Protein AF-A0A850QPX3-F1 (afdb_monomer)

pLDDT: mean 82.59, std 12.63, range [32.84, 93.38]

Foldseek 3Di:
DPPPQQADELVNLLVQLPDPVWDKAKEWEWDDDPVVPATATWIWIDTPNDIHTHAYPVSHGDGDNDPVVVVVSCVVSVNPDYHYDD

Organism: Photobacterium damselae subsp. damselae (NCBI:txid85581)

Secondary structure (DSSP, 8-state):
------EEEHHHHHHHHT-TT--EEEEEEEEEEGGGTEEEEEEEEEETTEEEEEE-TTS-B-EESSHHHHHHHHHHHT-S--EEP-

Nearest PDB structures (foldseek):
  7qcf-assembly1_A  TM=6.381E-01  e=2.081E-01  Escherichia coli K-12
  6v15-assembly1_B  TM=4.986E-01  e=3.551E+00  Homo sapiens
  7yxb-assembly2_D  TM=5.039E-01  e=4.040E+00  Homo sapiens
  6bir-assembly1_B  TM=4.662E-01  e=3.787E+00  Homo sapiens
  6cpn-assembly1_B  TM=5.149E-01  e=5.228E+00  Homo sapiens

Radius of gyration: 12.33 Å; Cα contacts (8 Å, |Δi|>4): 152; chains: 1; bounding box: 26×30×30 Å

Sequence (86 aa):
MNSEYHGLSVSAVKELIQNPNKNISAIAKPYSGSFLQGQGYILNIVDGGQTFVVASYRSNIKLYKRADALLNDAHDMGLKSITFNL

Mean predicted aligned error: 5.95 Å

Solvent-accessible surface area (backbone atoms only — not comparable to full-atom values): 5030 Å² total; per-residue (Å²): 135,84,77,81,76,53,56,36,34,62,67,57,50,33,56,52,68,71,35,86,91,57,71,73,44,38,37,35,36,71,40,78,44,78,90,78,70,49,59,31,31,34,46,30,40,34,48,92,86,46,75,30,40,40,10,41,95,81,70,44,72,43,75,26,71,44,68,66,64,43,51,52,54,36,46,76,42,66,52,92,64,71,45,73,56,129

Structure (mmCIF, N/CA/C/O backbone):
data_AF-A0A850QPX3-F1
#
_entry.id   AF-A0A850QPX3-F1
#
loop_
_atom_site.group_PDB
_atom_site.id
_atom_site.type_symbol
_atom_site.label_atom_id
_atom_site.label_alt_id
_atom_site.label_comp_id
_atom_site.label_asym_id
_atom_site.label_entity_id
_atom_site.label_seq_id
_atom_site.pdbx_PDB_ins_code
_atom_site.Cartn_x
_atom_site.Cartn_y
_atom_site.Cartn_z
_atom_site.occupancy
_atom_site.B_iso_or_equiv
_atom_site.auth_seq_id
_atom_site.auth_comp_id
_atom_site.auth_asym_id
_atom_site.auth_atom_id
_atom_site.pdbx_PDB_model_num
ATOM 1 N N . MET A 1 1 ? -4.931 22.588 -13.592 1.00 32.84 1 MET A N 1
ATOM 2 C CA . MET A 1 1 ? -5.775 21.606 -12.879 1.00 32.84 1 MET A CA 1
ATOM 3 C C . MET A 1 1 ? -4.893 20.901 -11.858 1.00 32.84 1 MET A C 1
ATOM 5 O O . MET A 1 1 ? -4.249 19.919 -12.197 1.00 32.84 1 MET A O 1
ATOM 9 N N . ASN A 1 2 ? -4.763 21.472 -10.657 1.00 34.12 2 ASN A N 1
ATOM 10 C CA . ASN A 1 2 ? -4.056 20.830 -9.546 1.00 34.12 2 ASN A CA 1
ATOM 11 C C . ASN A 1 2 ? -5.023 19.823 -8.933 1.00 34.12 2 ASN A C 1
ATOM 13 O O . ASN A 1 2 ? -5.807 20.177 -8.061 1.00 34.12 2 ASN A O 1
ATOM 17 N N . SER A 1 3 ? -5.030 18.598 -9.453 1.00 42.44 3 SER A N 1
ATOM 18 C CA . SER A 1 3 ? -5.691 17.496 -8.765 1.00 42.44 3 SER A CA 1
ATOM 19 C C . SER A 1 3 ? -4.962 17.313 -7.439 1.00 42.44 3 SER A C 1
ATOM 21 O O . SER A 1 3 ? -3.789 16.939 -7.430 1.00 42.44 3 SER A O 1
ATOM 23 N N . GLU A 1 4 ? -5.624 17.682 -6.347 1.00 46.00 4 GLU A N 1
ATOM 24 C CA . GLU A 1 4 ? -5.118 17.593 -4.983 1.00 46.00 4 GLU A CA 1
ATOM 25 C C . GLU A 1 4 ? -4.793 16.129 -4.673 1.00 46.00 4 GLU A C 1
ATOM 27 O O . GLU A 1 4 ? -5.645 15.324 -4.300 1.00 46.00 4 GLU A O 1
ATOM 32 N N . TYR A 1 5 ? -3.537 15.748 -4.895 1.00 55.31 5 TYR A N 1
ATOM 33 C CA . TYR A 1 5 ? -3.017 14.483 -4.410 1.00 55.31 5 TYR A CA 1
ATOM 34 C C . TYR A 1 5 ? -2.941 14.576 -2.887 1.00 55.31 5 TYR A C 1
ATOM 36 O O . TYR A 1 5 ? -1.978 15.102 -2.331 1.00 55.31 5 TYR A O 1
ATOM 44 N N . HIS A 1 6 ? -3.955 14.046 -2.206 1.00 64.94 6 HIS A N 1
ATOM 45 C CA . HIS A 1 6 ? -3.905 13.830 -0.766 1.00 64.94 6 HIS A CA 1
ATOM 46 C C . HIS A 1 6 ? -3.033 12.600 -0.492 1.00 64.94 6 HIS A C 1
ATOM 48 O O . HIS A 1 6 ? -3.502 11.462 -0.409 1.00 64.94 6 HIS A O 1
ATOM 54 N N . GLY A 1 7 ? -1.722 12.841 -0.443 1.00 76.25 7 GLY A N 1
ATOM 55 C CA . GLY A 1 7 ? -0.738 11.849 -0.040 1.00 76.25 7 GLY A CA 1
ATOM 56 C C . GLY A 1 7 ? -0.896 11.525 1.442 1.00 76.25 7 GLY A C 1
ATOM 57 O O . GLY A 1 7 ? -0.874 12.425 2.279 1.00 76.25 7 GLY A O 1
ATOM 58 N N . LEU A 1 8 ? -1.035 10.246 1.769 1.00 85.62 8 LEU A N 1
ATOM 59 C CA . LEU A 1 8 ? -1.135 9.767 3.140 1.00 85.62 8 LEU A CA 1
ATOM 60 C C . LEU A 1 8 ? 0.165 9.060 3.523 1.00 85.62 8 LEU A C 1
ATOM 62 O O . LEU A 1 8 ? 0.607 8.143 2.830 1.00 85.62 8 LEU A O 1
ATOM 66 N N . SER A 1 9 ? 0.797 9.487 4.614 1.00 86.69 9 SER A N 1
ATOM 67 C CA . SER A 1 9 ? 2.029 8.852 5.083 1.00 86.69 9 SER A CA 1
ATOM 68 C C . SER A 1 9 ? 1.759 7.430 5.579 1.00 86.69 9 SER A C 1
ATOM 70 O O . SER A 1 9 ? 0.679 7.126 6.081 1.00 86.69 9 SER A O 1
ATOM 72 N N . VAL A 1 10 ? 2.768 6.560 5.505 1.00 85.56 10 VAL A N 1
ATOM 73 C CA . VAL A 1 10 ? 2.673 5.181 6.020 1.00 85.56 10 VAL A CA 1
ATOM 74 C C . VAL A 1 10 ? 2.240 5.136 7.494 1.00 85.56 10 VAL A C 1
ATOM 76 O O . VAL A 1 10 ? 1.462 4.268 7.877 1.00 85.56 10 VAL A O 1
ATOM 79 N N . SER A 1 11 ? 2.697 6.078 8.324 1.00 85.44 11 SER A N 1
ATOM 80 C CA . SER A 1 11 ? 2.278 6.160 9.729 1.00 85.44 11 SER A CA 1
ATOM 81 C C . SER A 1 11 ? 0.789 6.488 9.863 1.00 85.44 11 SER A C 1
ATOM 83 O O . SER A 1 11 ? 0.086 5.815 10.608 1.00 85.44 11 SER A O 1
ATOM 85 N N . ALA A 1 12 ? 0.285 7.446 9.078 1.00 86.75 12 ALA A N 1
ATOM 86 C CA . ALA A 1 12 ? -1.135 7.791 9.075 1.00 86.75 12 ALA A CA 1
ATOM 87 C C . ALA A 1 12 ? -2.009 6.639 8.546 1.00 86.75 12 ALA A C 1
ATOM 89 O O . ALA A 1 12 ? -3.109 6.421 9.044 1.00 86.75 12 ALA A O 1
ATOM 90 N N . VAL A 1 13 ? -1.509 5.847 7.586 1.00 88.06 13 VAL A N 1
ATOM 91 C CA . VAL A 1 13 ? -2.173 4.605 7.147 1.00 88.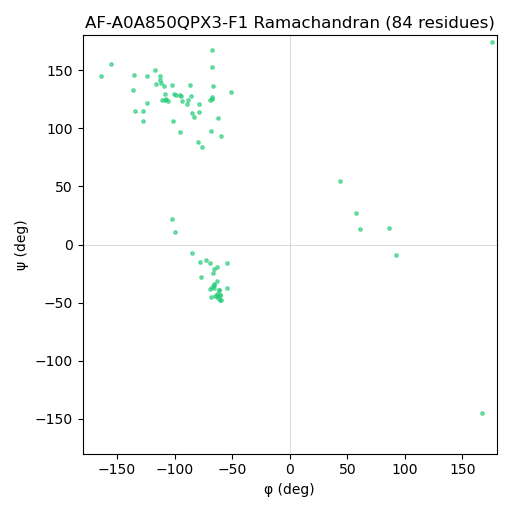06 13 VAL A CA 1
ATOM 92 C C . VAL A 1 13 ? -2.321 3.633 8.322 1.00 88.06 13 VAL A C 1
ATOM 94 O O . VAL A 1 13 ? -3.414 3.121 8.552 1.00 88.06 13 VAL A O 1
ATOM 97 N N . LYS A 1 14 ? -1.247 3.403 9.091 1.00 89.31 14 LYS A N 1
ATOM 98 C CA . LYS A 1 14 ? -1.268 2.506 10.260 1.00 89.31 14 LYS A CA 1
ATOM 99 C C . LYS A 1 14 ? -2.271 2.968 11.318 1.00 89.31 14 LYS A C 1
ATOM 101 O O . LYS A 1 14 ? -3.022 2.146 11.835 1.00 89.31 14 LYS A O 1
ATOM 106 N N . GLU A 1 15 ? -2.319 4.267 11.604 1.00 88.31 15 GLU A N 1
ATOM 107 C CA . GLU A 1 15 ? -3.291 4.849 12.541 1.00 88.31 15 GLU A CA 1
ATOM 108 C C . GLU A 1 15 ? -4.736 4.677 12.054 1.00 88.31 15 GLU A C 1
ATOM 110 O O . GLU A 1 15 ? -5.613 4.303 12.833 1.00 88.31 15 GLU A O 1
ATOM 115 N N . LEU A 1 16 ? -4.991 4.886 10.758 1.00 86.94 16 LEU A N 1
ATOM 116 C CA . LEU A 1 16 ? -6.319 4.685 10.178 1.00 86.94 16 LEU A CA 1
ATOM 117 C C . LEU A 1 16 ? -6.767 3.221 10.272 1.00 86.94 16 LEU A C 1
ATOM 119 O O . LEU A 1 16 ? -7.903 2.966 10.660 1.00 86.94 16 LEU A O 1
ATOM 123 N N . ILE A 1 17 ? -5.888 2.264 9.960 1.00 86.81 17 ILE A N 1
ATOM 124 C CA . ILE A 1 17 ? -6.194 0.821 10.002 1.00 86.81 17 ILE A CA 1
ATOM 125 C C . ILE A 1 17 ? -6.526 0.342 11.416 1.00 86.81 17 ILE A C 1
ATOM 127 O O . ILE A 1 17 ? -7.329 -0.575 11.585 1.00 86.81 17 ILE A O 1
ATOM 131 N N . GLN A 1 18 ? -5.939 0.962 12.438 1.00 86.88 18 GLN A N 1
ATOM 132 C CA . GLN A 1 18 ? -6.242 0.641 13.831 1.00 86.88 18 GLN A CA 1
ATOM 133 C C . GLN A 1 18 ? -7.620 1.140 14.282 1.00 86.88 18 GLN A C 1
ATOM 135 O O . GLN A 1 18 ? -8.092 0.715 15.334 1.00 86.88 18 GLN A O 1
ATOM 140 N N . ASN A 1 19 ? -8.283 2.013 13.515 1.00 84.81 19 ASN A N 1
ATOM 141 C CA . ASN A 1 19 ? -9.600 2.527 13.865 1.00 84.81 19 ASN A CA 1
ATOM 142 C C . ASN A 1 19 ? -10.709 1.546 13.430 1.00 84.81 19 ASN A C 1
ATOM 144 O O . ASN A 1 19 ? -11.006 1.447 12.238 1.00 84.81 19 ASN A O 1
ATOM 148 N N . PRO A 1 20 ? -11.391 0.865 14.370 1.00 77.25 20 PRO A N 1
ATOM 149 C CA . PRO A 1 20 ? -12.390 -0.153 14.041 1.00 77.25 20 PRO A CA 1
ATOM 150 C C . PRO A 1 20 ? -13.668 0.419 13.411 1.00 77.25 20 PRO A C 1
ATOM 152 O O . PRO A 1 20 ? -14.442 -0.329 12.8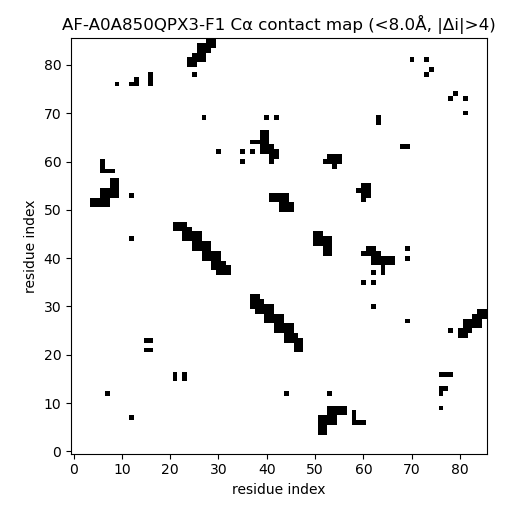21 1.00 77.25 20 PRO A O 1
ATOM 155 N N . ASN A 1 21 ? -13.897 1.733 13.515 1.00 81.75 21 ASN A N 1
ATOM 156 C CA . ASN A 1 21 ? -15.068 2.398 12.939 1.00 81.75 21 ASN A CA 1
ATOM 157 C C . ASN A 1 21 ? -14.874 2.770 11.460 1.00 81.75 21 ASN A C 1
ATOM 159 O O . ASN A 1 21 ? -15.807 3.251 10.817 1.00 81.75 21 ASN A O 1
ATOM 163 N N . LYS A 1 22 ? -13.661 2.595 10.925 1.00 80.25 22 LYS A N 1
ATOM 164 C CA . LYS A 1 22 ? -13.308 2.922 9.543 1.00 80.25 22 LYS A CA 1
ATOM 165 C C . LYS A 1 22 ? -13.344 1.651 8.702 1.00 80.25 22 LYS A C 1
ATOM 167 O O . LYS A 1 22 ? -12.718 0.651 9.045 1.00 80.25 22 LYS A O 1
ATOM 172 N N . ASN A 1 23 ? -14.058 1.689 7.580 1.00 82.50 23 ASN A N 1
ATOM 173 C CA . ASN A 1 23 ? -14.030 0.600 6.610 1.00 82.50 23 ASN A CA 1
ATOM 174 C C . ASN A 1 23 ? -13.011 0.931 5.521 1.00 82.50 23 ASN A C 1
ATOM 176 O O . ASN A 1 23 ? -13.299 1.693 4.596 1.00 82.50 23 ASN A O 1
ATOM 180 N N . ILE A 1 24 ? -11.807 0.390 5.681 1.00 88.00 24 ILE A N 1
ATOM 181 C CA . ILE A 1 24 ? -10.664 0.718 4.837 1.00 88.00 24 ILE A CA 1
ATOM 182 C C . ILE A 1 24 ? -10.461 -0.365 3.790 1.00 88.00 24 ILE A C 1
ATOM 184 O O . ILE A 1 24 ? -10.360 -1.548 4.111 1.00 88.00 24 ILE A O 1
ATOM 188 N N . SER A 1 25 ? -10.340 0.052 2.534 1.00 89.12 25 SER A N 1
ATOM 189 C CA . SER A 1 25 ? -9.960 -0.819 1.421 1.00 89.12 25 SER A CA 1
ATOM 190 C C . SER A 1 25 ? -8.631 -0.373 0.823 1.00 89.12 25 SER A C 1
ATOM 192 O O . SER A 1 25 ? -8.401 0.819 0.637 1.00 89.12 25 SER A O 1
ATOM 194 N N . ALA A 1 26 ? -7.755 -1.319 0.493 1.00 92.31 26 ALA A N 1
ATOM 195 C CA . ALA A 1 26 ? -6.485 -1.037 -0.165 1.00 92.31 26 ALA A CA 1
ATOM 196 C C . ALA A 1 26 ? -6.510 -1.500 -1.625 1.00 92.31 26 ALA A C 1
ATOM 198 O O . ALA A 1 26 ? -6.859 -2.645 -1.919 1.00 92.31 26 ALA A O 1
ATOM 199 N N . ILE A 1 27 ? -6.123 -0.608 -2.538 1.00 93.12 27 ILE A N 1
ATOM 200 C CA . ILE A 1 27 ? -6.120 -0.847 -3.982 1.00 93.12 27 ILE A CA 1
ATOM 201 C C . ILE A 1 27 ? -4.739 -0.524 -4.551 1.00 93.12 27 ILE A C 1
ATOM 203 O O . ILE A 1 27 ? -4.317 0.636 -4.584 1.00 93.12 27 ILE A O 1
ATOM 207 N N . ALA A 1 28 ? -4.054 -1.543 -5.057 1.00 93.31 28 ALA A N 1
ATOM 208 C CA . ALA A 1 28 ? -2.853 -1.382 -5.859 1.00 93.31 28 ALA A CA 1
ATOM 209 C C . ALA A 1 28 ? -3.260 -1.004 -7.290 1.00 93.31 28 ALA A C 1
ATOM 211 O O . ALA A 1 28 ? -3.883 -1.800 -7.992 1.00 93.31 28 ALA A O 1
ATOM 212 N N . LYS A 1 29 ? -2.928 0.216 -7.722 1.00 91.56 29 LYS A N 1
ATOM 213 C CA . LYS A 1 29 ? -3.158 0.666 -9.102 1.00 91.56 29 LYS A CA 1
ATOM 21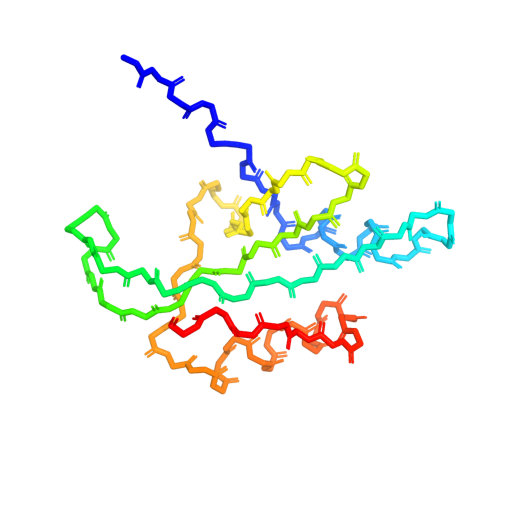4 C C . LYS A 1 29 ? -1.851 0.630 -9.890 1.00 91.56 29 LYS A C 1
ATOM 216 O O . LYS A 1 29 ? -0.835 1.082 -9.357 1.00 91.56 29 LYS A O 1
ATOM 221 N N . PRO A 1 30 ? -1.859 0.146 -11.140 1.00 89.69 30 PRO A N 1
ATOM 222 C CA . PRO A 1 30 ? -0.693 0.175 -11.992 1.00 89.69 30 PRO A CA 1
ATOM 223 C C . PRO A 1 30 ? -0.376 1.632 -12.303 1.00 89.69 30 PRO A C 1
ATOM 225 O O . PRO A 1 30 ? -1.258 2.454 -12.560 1.00 89.69 30 PRO A O 1
ATOM 228 N N . TYR A 1 31 ? 0.902 1.956 -12.239 1.00 87.56 31 TYR A N 1
ATOM 229 C CA . TYR A 1 31 ? 1.416 3.266 -12.560 1.00 87.56 31 TYR A CA 1
ATOM 230 C C . TYR A 1 31 ? 2.479 3.117 -13.635 1.00 87.56 31 TYR A C 1
ATOM 232 O O . TYR A 1 31 ? 3.483 2.429 -13.446 1.00 87.56 31 TYR A O 1
ATOM 240 N N . SER A 1 32 ? 2.249 3.791 -14.754 1.00 82.38 32 SER A N 1
ATOM 241 C CA . SER A 1 32 ? 3.226 3.979 -15.815 1.00 82.38 32 SER A CA 1
ATOM 242 C C . SER A 1 32 ? 3.289 5.470 -16.094 1.00 82.38 32 SER A C 1
ATOM 244 O O . SER A 1 32 ? 2.340 6.055 -16.614 1.00 82.38 32 SER A O 1
ATOM 246 N N . GLY A 1 33 ? 4.369 6.113 -15.660 1.00 74.12 33 GLY A N 1
ATOM 247 C CA . GLY A 1 33 ? 4.486 7.556 -15.780 1.00 74.12 33 GLY A CA 1
ATOM 248 C C . GLY A 1 33 ? 5.911 8.046 -15.603 1.00 74.12 33 GLY A C 1
ATOM 249 O O . GLY A 1 33 ? 6.686 7.536 -14.793 1.00 74.12 33 GLY A O 1
ATOM 250 N N . SER A 1 34 ? 6.243 9.086 -16.359 1.00 67.25 34 SER A N 1
ATOM 251 C CA . SER A 1 34 ? 7.544 9.757 -16.320 1.00 67.25 34 SER A CA 1
ATOM 252 C C . SER A 1 34 ? 7.781 10.483 -14.992 1.00 67.25 34 SER A C 1
ATOM 254 O O . SER A 1 34 ? 8.927 10.662 -14.596 1.00 67.25 34 SER A O 1
ATOM 256 N N . PHE A 1 35 ? 6.712 10.862 -14.280 1.00 69.44 35 PHE A N 1
ATOM 257 C CA . PHE A 1 35 ? 6.791 11.641 -13.039 1.00 69.44 35 PHE A CA 1
ATOM 258 C C . PHE A 1 35 ? 7.469 10.879 -11.887 1.00 69.44 35 PHE A C 1
ATOM 260 O O . PHE A 1 35 ? 8.263 11.469 -11.162 1.00 69.44 35 PHE A O 1
ATOM 267 N N . LEU A 1 36 ? 7.247 9.565 -11.759 1.00 68.12 36 LEU A N 1
ATOM 268 C CA . LEU A 1 36 ? 7.971 8.713 -10.797 1.00 68.12 36 LEU A CA 1
ATOM 269 C C . LEU A 1 36 ? 9.119 7.912 -11.442 1.00 68.12 36 LEU A C 1
ATOM 271 O O . LEU A 1 36 ? 9.674 7.025 -10.798 1.00 68.12 36 LEU A O 1
ATOM 275 N N . GLN A 1 37 ? 9.470 8.223 -12.699 1.00 66.94 37 GLN A N 1
ATOM 276 C CA . GLN A 1 37 ? 10.525 7.571 -13.491 1.00 66.94 37 GLN A CA 1
ATOM 277 C C . GLN A 1 37 ? 10.514 6.037 -13.382 1.00 66.94 37 GLN A C 1
ATOM 279 O O . GLN A 1 37 ? 11.508 5.398 -13.024 1.00 66.94 37 GLN A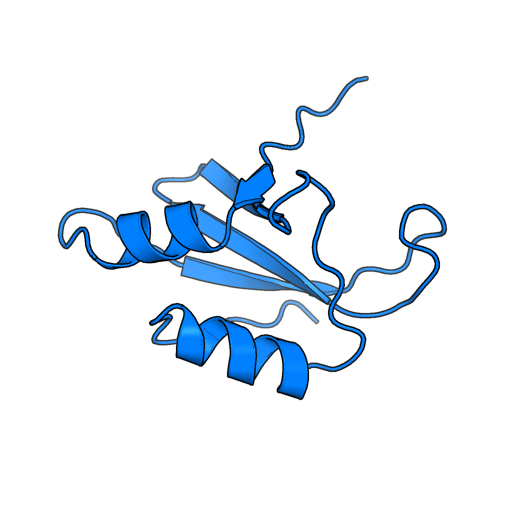 O 1
ATOM 284 N N . GLY A 1 38 ? 9.371 5.422 -13.680 1.00 76.00 38 GLY A N 1
ATOM 285 C CA . GLY A 1 38 ? 9.270 3.970 -13.653 1.00 76.00 38 GLY A CA 1
ATOM 286 C C . GLY A 1 38 ? 7.873 3.433 -13.912 1.00 76.00 38 GLY A C 1
ATOM 287 O O . GLY A 1 38 ? 6.897 4.176 -14.017 1.00 76.00 38 GLY A O 1
ATOM 288 N N . GLN A 1 39 ? 7.814 2.108 -14.000 1.00 83.38 39 GLN A N 1
ATOM 289 C CA . GLN A 1 39 ? 6.582 1.333 -14.037 1.00 83.38 39 GLN A CA 1
ATOM 290 C C . GLN A 1 39 ? 6.475 0.507 -12.756 1.00 83.38 39 GLN A C 1
ATOM 292 O O . GLN A 1 39 ? 7.487 0.058 -12.207 1.00 83.38 39 GLN A O 1
ATOM 297 N N . GLY A 1 40 ? 5.256 0.325 -12.268 1.00 89.38 40 GLY A N 1
ATOM 298 C CA . GLY A 1 40 ? 4.996 -0.445 -11.063 1.00 89.38 40 GLY A CA 1
ATOM 299 C C . GLY A 1 40 ? 3.582 -0.224 -10.561 1.00 89.38 40 GLY A C 1
ATOM 300 O O . GLY A 1 40 ? 2.662 -0.023 -11.347 1.00 89.38 40 GLY A O 1
ATOM 301 N N . TYR A 1 41 ? 3.428 -0.224 -9.245 1.00 90.88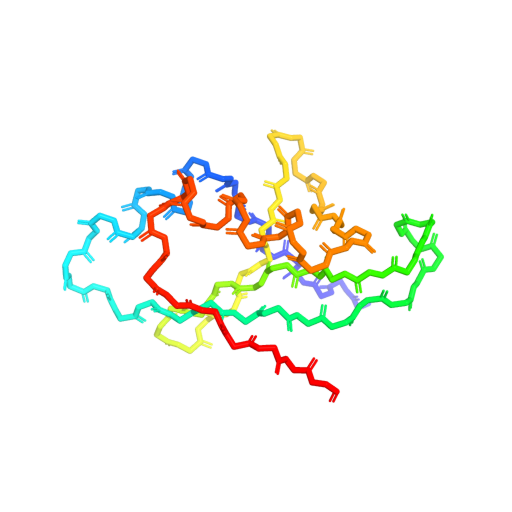 41 TYR A N 1
ATOM 302 C CA . TYR A 1 41 ? 2.158 -0.039 -8.565 1.00 90.88 41 TYR A CA 1
ATOM 303 C C . TYR A 1 41 ? 2.237 1.123 -7.584 1.00 90.88 41 TYR A C 1
ATOM 305 O O . TYR A 1 41 ? 3.263 1.338 -6.937 1.00 90.88 41 TYR A O 1
ATOM 313 N N . ILE A 1 42 ? 1.134 1.843 -7.449 1.00 91.50 42 ILE A N 1
ATOM 314 C CA . ILE A 1 42 ? 0.888 2.784 -6.359 1.00 91.50 42 ILE A CA 1
ATOM 315 C C . ILE A 1 42 ? -0.189 2.199 -5.453 1.00 91.50 42 ILE A C 1
ATOM 317 O O . ILE A 1 42 ? -1.189 1.651 -5.924 1.00 91.50 42 ILE A O 1
ATOM 321 N N . LEU A 1 43 ? 0.019 2.305 -4.147 1.00 91.94 43 LEU A N 1
ATOM 322 C CA . LEU A 1 43 ? -0.949 1.845 -3.163 1.00 91.94 43 LEU A CA 1
ATOM 323 C C . LEU A 1 43 ? -1.931 2.978 -2.864 1.00 91.94 43 LEU A C 1
ATOM 325 O O . LEU A 1 43 ? -1.519 4.073 -2.485 1.00 91.94 43 LEU A O 1
ATOM 329 N N . ASN A 1 44 ? -3.221 2.712 -3.038 1.00 91.69 44 ASN A N 1
ATOM 330 C CA . ASN A 1 44 ? -4.296 3.629 -2.688 1.00 91.69 44 ASN A CA 1
ATOM 331 C C . ASN A 1 44 ? -5.086 3.075 -1.511 1.00 91.69 44 ASN A C 1
ATOM 333 O O . ASN A 1 44 ? -5.399 1.888 -1.482 1.00 91.69 44 ASN A O 1
ATOM 337 N N . ILE A 1 45 ? -5.444 3.947 -0.582 1.00 91.69 45 ILE A N 1
ATOM 338 C CA . ILE A 1 45 ? -6.299 3.648 0.558 1.00 91.69 45 ILE A CA 1
ATOM 339 C C . ILE A 1 45 ? -7.639 4.327 0.322 1.00 91.69 45 ILE A C 1
ATOM 341 O O . ILE A 1 45 ? -7.690 5.531 0.089 1.00 91.69 45 ILE A O 1
ATOM 345 N N . VAL A 1 46 ? -8.717 3.556 0.361 1.00 89.75 46 VAL A N 1
ATOM 346 C CA . VAL A 1 46 ? -10.084 4.047 0.234 1.00 89.75 46 VAL A CA 1
ATOM 347 C C . VAL A 1 46 ? -10.738 3.999 1.602 1.00 89.75 46 VAL A C 1
ATOM 349 O O . VAL A 1 46 ? -10.797 2.939 2.222 1.00 89.75 46 VAL A O 1
ATOM 352 N N . ASP A 1 47 ? -11.235 5.144 2.050 1.00 87.69 47 ASP A N 1
ATOM 353 C CA . ASP A 1 47 ? -11.959 5.302 3.307 1.00 87.69 47 ASP A CA 1
ATOM 354 C C . ASP A 1 47 ? -13.207 6.155 3.059 1.00 87.69 47 ASP A C 1
ATOM 356 O O . ASP A 1 47 ? -13.111 7.314 2.654 1.00 87.69 47 ASP A O 1
ATOM 360 N N . GLY A 1 48 ? -14.393 5.564 3.230 1.00 80.62 48 GLY A N 1
ATOM 361 C CA . GLY A 1 48 ? -15.669 6.283 3.113 1.00 80.62 48 GLY A CA 1
ATOM 362 C C . GLY A 1 48 ? -15.907 6.989 1.767 1.00 80.62 48 GLY A C 1
ATOM 363 O O . GLY A 1 48 ? -16.607 7.995 1.724 1.00 80.62 48 GLY A O 1
ATOM 364 N N . GLY A 1 49 ? -15.305 6.499 0.677 1.00 80.38 49 GLY A N 1
ATOM 365 C CA . GLY A 1 49 ? -15.392 7.100 -0.663 1.00 80.38 49 GLY A CA 1
ATOM 366 C C . GLY A 1 49 ? -14.274 8.094 -0.998 1.00 80.38 49 GLY A C 1
ATOM 367 O O . GLY A 1 49 ? -14.129 8.471 -2.159 1.00 80.38 49 GLY A O 1
ATOM 368 N N . GLN A 1 50 ? -13.435 8.470 -0.030 1.00 85.12 50 GLN A N 1
ATOM 369 C CA . GLN A 1 50 ? -12.210 9.224 -0.293 1.00 85.12 50 GLN A CA 1
ATOM 370 C C . GLN A 1 50 ? -11.070 8.264 -0.626 1.00 85.12 50 GLN A C 1
ATOM 372 O O . GLN A 1 50 ? -10.919 7.224 0.011 1.00 85.12 50 GLN A O 1
ATOM 377 N N . THR A 1 51 ? -10.277 8.605 -1.641 1.00 88.31 51 THR A N 1
ATOM 378 C CA . THR A 1 51 ? -9.101 7.826 -2.044 1.00 88.31 51 THR A CA 1
ATOM 379 C C . THR A 1 51 ? -7.840 8.613 -1.731 1.00 88.31 51 THR A C 1
ATOM 381 O O . THR A 1 51 ? -7.658 9.722 -2.225 1.00 88.31 51 THR A O 1
ATOM 384 N N . PHE A 1 52 ? -6.948 8.002 -0.965 1.00 89.19 52 PHE A N 1
ATOM 385 C CA . PHE A 1 52 ? -5.656 8.549 -0.587 1.00 89.19 52 PHE A CA 1
ATOM 386 C C . PHE A 1 52 ? -4.538 7.739 -1.227 1.00 89.19 52 PHE A C 1
ATOM 388 O O . PHE A 1 52 ? -4.615 6.513 -1.285 1.00 89.19 52 PHE A O 1
ATOM 395 N N . VAL A 1 53 ? -3.478 8.403 -1.678 1.00 89.62 53 VAL A N 1
ATOM 396 C CA . VAL A 1 53 ? -2.304 7.715 -2.232 1.00 89.62 53 VAL A CA 1
ATOM 397 C C . VAL A 1 53 ? -1.272 7.552 -1.130 1.00 89.62 53 VAL A C 1
ATOM 399 O O . VAL A 1 53 ? -0.910 8.531 -0.479 1.00 89.62 53 VAL A O 1
ATOM 402 N N . VAL A 1 54 ? -0.757 6.342 -0.927 1.0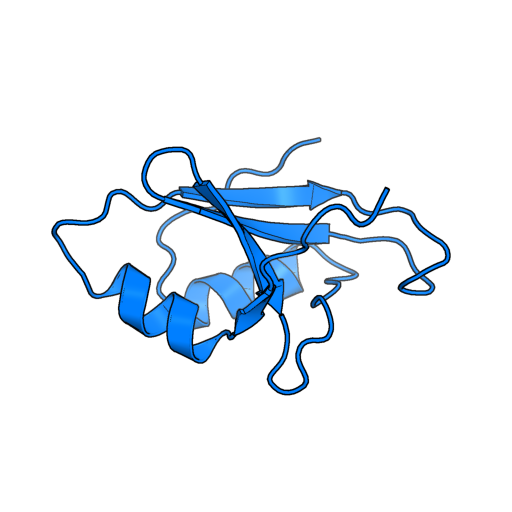0 89.50 54 VAL A N 1
ATOM 403 C CA . VAL A 1 54 ? 0.298 6.125 0.064 1.00 89.50 54 VAL A CA 1
ATOM 404 C C . VAL A 1 54 ? 1.581 6.820 -0.384 1.00 89.50 54 VAL A C 1
ATOM 406 O O . VAL A 1 54 ? 2.111 6.601 -1.479 1.00 89.50 54 VAL A O 1
ATOM 409 N N . ALA A 1 55 ? 2.091 7.669 0.497 1.00 85.69 55 ALA A N 1
ATOM 410 C CA . ALA A 1 55 ? 3.292 8.452 0.308 1.00 85.69 55 ALA A CA 1
ATOM 411 C C . ALA A 1 55 ? 4.356 8.068 1.341 1.00 85.69 55 ALA A C 1
ATOM 413 O O . ALA A 1 55 ? 4.083 7.672 2.478 1.00 85.69 55 ALA A O 1
ATOM 414 N N . SER A 1 56 ? 5.611 8.209 0.933 1.00 77.69 56 SER A N 1
ATOM 415 C CA . SER A 1 56 ? 6.748 8.177 1.844 1.00 77.69 56 SER A CA 1
ATOM 416 C C . SER A 1 56 ? 6.738 9.396 2.776 1.00 77.69 56 SER A C 1
ATOM 418 O O . SER A 1 56 ? 6.042 10.381 2.540 1.00 77.69 56 SER A O 1
ATOM 420 N N . TYR A 1 57 ? 7.573 9.353 3.814 1.00 63.34 57 TYR A N 1
ATOM 421 C CA . TYR A 1 57 ? 7.682 10.384 4.856 1.00 63.34 57 TYR A CA 1
ATOM 422 C C . TYR A 1 57 ? 7.949 11.815 4.340 1.00 63.34 57 TYR A C 1
ATOM 424 O O . TYR A 1 57 ? 7.775 12.775 5.079 1.00 63.34 57 TYR A O 1
ATOM 432 N N . ARG A 1 58 ? 8.379 11.975 3.080 1.00 63.75 58 ARG A N 1
ATOM 433 C CA . ARG A 1 58 ? 8.638 13.273 2.431 1.00 63.75 58 ARG A CA 1
ATOM 434 C C . ARG A 1 58 ? 7.523 13.710 1.473 1.00 63.75 58 ARG A C 1
ATOM 436 O O . ARG A 1 58 ? 7.791 14.456 0.540 1.00 63.75 58 ARG A O 1
ATOM 443 N N . SER A 1 59 ? 6.309 13.187 1.644 1.00 66.06 59 SER A N 1
ATOM 444 C CA . SER A 1 59 ? 5.151 13.443 0.769 1.00 66.06 59 SER A CA 1
ATOM 445 C C . SER A 1 59 ? 5.332 13.000 -0.690 1.00 66.06 59 SER A C 1
ATOM 447 O O . SER A 1 59 ? 4.517 13.328 -1.547 1.00 66.06 59 SER A O 1
ATOM 449 N N . ASN A 1 60 ? 6.363 12.203 -0.984 1.00 80.06 60 ASN A N 1
ATOM 450 C CA . ASN A 1 60 ? 6.552 11.617 -2.307 1.00 80.06 60 ASN A CA 1
ATOM 451 C C . ASN A 1 60 ? 5.754 10.321 -2.411 1.00 80.06 60 ASN A C 1
ATOM 453 O O . ASN A 1 60 ? 5.931 9.434 -1.568 1.00 80.06 60 ASN A O 1
ATOM 457 N N . ILE A 1 61 ? 4.932 10.200 -3.456 1.00 85.56 61 ILE A N 1
ATOM 458 C CA . ILE A 1 61 ? 4.181 8.979 -3.777 1.00 85.56 61 ILE A CA 1
ATOM 459 C C . ILE A 1 61 ? 5.139 7.787 -3.798 1.00 85.56 61 ILE A C 1
ATOM 461 O O . ILE A 1 61 ? 6.203 7.834 -4.422 1.00 85.56 61 ILE A O 1
ATOM 465 N N . LYS A 1 62 ? 4.764 6.712 -3.103 1.00 87.75 62 LYS A N 1
ATOM 466 C CA . LYS A 1 62 ? 5.573 5.497 -3.053 1.00 87.75 62 LYS A CA 1
ATOM 467 C C . LYS A 1 62 ? 5.246 4.621 -4.265 1.00 87.75 62 LYS A C 1
ATOM 469 O O . LYS A 1 62 ? 4.135 4.113 -4.389 1.00 87.75 62 LYS A O 1
ATOM 474 N N . LEU A 1 63 ? 6.222 4.467 -5.164 1.00 89.31 63 LEU A N 1
ATOM 475 C CA . L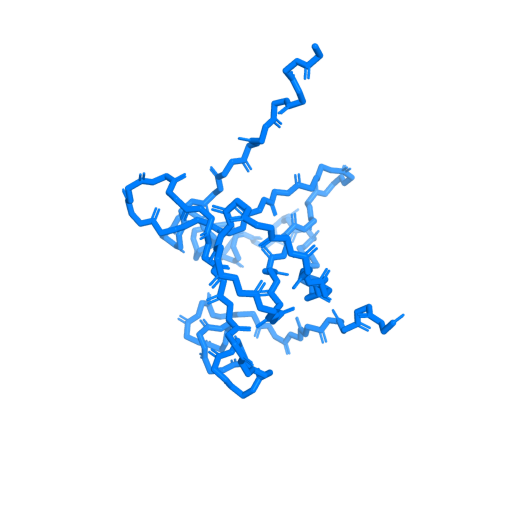EU A 1 63 ? 6.140 3.564 -6.313 1.00 89.31 63 LEU A CA 1
ATOM 476 C C . LEU A 1 63 ? 6.754 2.208 -5.960 1.00 89.31 63 LEU A C 1
ATOM 478 O O . LEU A 1 63 ? 7.936 2.114 -5.628 1.00 89.31 63 LEU A O 1
ATOM 482 N N . TYR A 1 64 ? 5.972 1.147 -6.115 1.00 90.56 64 TYR A N 1
ATOM 483 C CA . TYR A 1 64 ? 6.417 -0.227 -5.929 1.00 90.56 64 TYR A CA 1
ATOM 484 C C . TYR A 1 64 ? 6.664 -0.863 -7.292 1.00 90.56 64 TYR A C 1
ATOM 486 O O . TYR A 1 64 ? 5.729 -1.209 -8.007 1.00 90.56 64 TYR A O 1
ATOM 494 N N . LYS A 1 65 ? 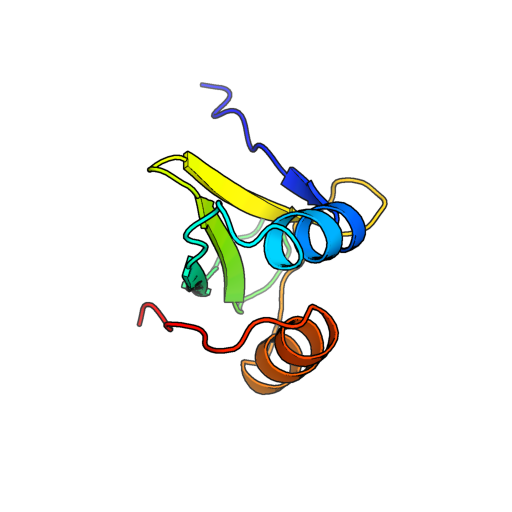7.933 -1.052 -7.665 1.00 88.00 65 LYS A N 1
ATOM 495 C CA . LYS A 1 65 ? 8.300 -1.669 -8.956 1.00 88.00 65 LYS A CA 1
ATOM 496 C C . LYS A 1 65 ? 7.824 -3.123 -9.098 1.00 88.00 65 LYS A C 1
ATOM 498 O O . LYS A 1 65 ? 7.779 -3.643 -10.205 1.00 88.00 65 LYS A O 1
ATOM 503 N N . ARG A 1 66 ? 7.520 -3.794 -7.982 1.00 89.19 66 ARG A N 1
ATOM 504 C CA . ARG A 1 66 ? 7.068 -5.190 -7.919 1.00 89.19 66 ARG A CA 1
ATOM 505 C C . ARG A 1 66 ? 5.884 -5.320 -6.966 1.00 89.19 66 ARG A C 1
ATOM 507 O O . ARG A 1 66 ? 5.864 -4.646 -5.937 1.00 89.19 66 ARG A O 1
ATOM 514 N N . ALA A 1 67 ? 4.957 -6.220 -7.289 1.00 88.06 67 ALA A N 1
ATOM 515 C CA . ALA A 1 67 ? 3.793 -6.518 -6.455 1.00 88.06 67 ALA A CA 1
ATOM 516 C C . ALA A 1 67 ? 4.190 -7.068 -5.074 1.00 88.06 67 ALA A C 1
ATOM 518 O O . ALA A 1 67 ? 3.633 -6.631 -4.075 1.00 88.06 67 ALA A O 1
ATOM 519 N N . ASP A 1 68 ? 5.213 -7.926 -4.993 1.00 90.31 68 ASP A N 1
ATOM 520 C CA . ASP A 1 68 ? 5.671 -8.502 -3.716 1.00 90.31 68 ASP A CA 1
ATOM 521 C C . ASP A 1 68 ? 6.155 -7.433 -2.729 1.00 90.31 68 ASP A C 1
ATOM 523 O O . ASP A 1 68 ? 5.865 -7.486 -1.537 1.00 90.31 68 ASP A O 1
ATOM 527 N N . ALA A 1 69 ? 6.858 -6.412 -3.232 1.00 90.81 69 ALA A N 1
ATOM 528 C CA . ALA A 1 69 ? 7.316 -5.300 -2.405 1.00 90.81 69 ALA A CA 1
ATOM 529 C C . ALA A 1 69 ? 6.141 -4.474 -1.860 1.00 90.81 69 ALA A C 1
ATOM 531 O O . ALA A 1 69 ? 6.210 -3.979 -0.738 1.00 90.81 69 ALA A O 1
ATOM 532 N N . LEU A 1 70 ? 5.069 -4.333 -2.647 1.00 92.00 70 LEU A N 1
ATOM 533 C CA . LEU A 1 70 ? 3.833 -3.688 -2.210 1.00 92.00 70 LEU A CA 1
ATOM 534 C C . LEU A 1 70 ? 3.122 -4.533 -1.150 1.00 92.00 70 LEU A C 1
ATOM 536 O O . LEU A 1 70 ? 2.691 -3.989 -0.138 1.00 92.00 70 LEU A O 1
ATOM 540 N N . LEU A 1 71 ? 3.024 -5.847 -1.366 1.00 91.69 71 LEU A N 1
ATOM 541 C CA . LEU A 1 71 ? 2.373 -6.780 -0.446 1.00 91.69 71 LEU A CA 1
ATOM 542 C C . LEU A 1 71 ? 3.067 -6.820 0.918 1.00 91.69 71 LEU A C 1
ATOM 544 O O . LEU A 1 71 ? 2.388 -6.714 1.935 1.00 91.69 71 LEU A O 1
ATOM 548 N N . ASN A 1 72 ? 4.400 -6.898 0.943 1.00 91.50 72 ASN A N 1
ATOM 549 C CA . ASN A 1 72 ? 5.170 -6.880 2.189 1.00 91.50 72 ASN A CA 1
ATOM 550 C C . ASN A 1 72 ? 4.940 -5.584 2.975 1.00 91.50 72 ASN A C 1
ATOM 552 O O . ASN A 1 72 ? 4.630 -5.614 4.160 1.00 91.50 72 ASN A O 1
ATOM 556 N N . ASP A 1 73 ? 5.023 -4.438 2.301 1.00 90.75 73 ASP A N 1
ATOM 557 C CA . ASP A 1 73 ? 4.863 -3.137 2.951 1.00 90.75 73 ASP A CA 1
ATOM 558 C C . ASP A 1 73 ? 3.428 -2.917 3.457 1.00 90.75 73 ASP A C 1
ATOM 560 O O . ASP A 1 73 ? 3.217 -2.351 4.525 1.00 90.75 73 ASP A O 1
ATOM 564 N N . ALA A 1 74 ? 2.428 -3.400 2.722 1.00 90.56 74 ALA A N 1
ATOM 565 C CA . ALA A 1 74 ? 1.034 -3.361 3.145 1.00 90.56 74 ALA A CA 1
ATOM 566 C C . ALA A 1 74 ? 0.742 -4.303 4.322 1.00 90.56 74 ALA A C 1
ATOM 568 O O . ALA A 1 74 ? -0.002 -3.932 5.233 1.00 90.56 74 ALA A O 1
ATOM 569 N N . HIS A 1 75 ? 1.356 -5.485 4.342 1.00 90.50 75 HIS A N 1
ATOM 570 C CA . HIS A 1 75 ? 1.312 -6.377 5.495 1.00 90.50 75 HIS A CA 1
ATOM 571 C C . HIS A 1 75 ? 1.929 -5.699 6.732 1.00 90.50 75 HIS A C 1
ATOM 573 O O . HIS A 1 75 ? 1.310 -5.684 7.794 1.00 90.50 75 HIS A O 1
ATOM 579 N N . ASP A 1 76 ? 3.069 -5.020 6.577 1.00 89.75 76 ASP A N 1
ATOM 580 C CA . ASP A 1 76 ? 3.713 -4.241 7.647 1.00 89.75 76 ASP A CA 1
ATOM 581 C C . ASP A 1 76 ? 2.887 -3.018 8.100 1.00 89.75 76 ASP A C 1
ATOM 583 O O . ASP A 1 76 ? 3.078 -2.493 9.206 1.00 89.75 76 ASP A O 1
ATOM 587 N N . MET A 1 77 ? 1.965 -2.537 7.257 1.00 88.81 77 MET A N 1
ATOM 588 C CA . MET A 1 77 ? 0.952 -1.533 7.610 1.00 88.81 77 MET A CA 1
ATOM 589 C C . MET A 1 77 ? -0.231 -2.108 8.394 1.00 88.81 77 MET A C 1
ATOM 591 O O . MET A 1 77 ? -0.976 -1.340 8.998 1.00 88.81 77 MET A O 1
ATOM 595 N N . GLY A 1 78 ? -0.403 -3.430 8.410 1.00 88.50 78 GLY A N 1
ATOM 596 C CA . GLY A 1 78 ? -1.558 -4.099 9.006 1.00 88.50 78 GLY A CA 1
ATOM 597 C C . GLY A 1 78 ? -2.757 -4.224 8.061 1.00 88.50 78 GLY A C 1
ATOM 598 O O . GLY A 1 78 ? -3.865 -4.519 8.514 1.00 88.50 78 GLY A O 1
ATOM 599 N N . LEU A 1 79 ? -2.571 -4.007 6.752 1.00 88.69 79 LEU A N 1
ATOM 600 C CA . LEU A 1 79 ? -3.626 -4.231 5.765 1.00 88.69 79 LEU A CA 1
ATOM 601 C C . LEU A 1 79 ? -3.901 -5.730 5.633 1.00 88.69 79 LEU A C 1
ATOM 603 O O . LEU A 1 79 ? -3.011 -6.519 5.331 1.00 88.69 79 LEU A O 1
ATOM 607 N N . LYS A 1 80 ? -5.163 -6.121 5.823 1.00 84.56 80 LYS A N 1
ATOM 608 C CA . LYS A 1 80 ? -5.584 -7.530 5.753 1.00 84.56 80 LYS A CA 1
ATOM 609 C C . LYS A 1 80 ? -5.701 -8.060 4.325 1.00 84.56 80 LYS A C 1
ATOM 611 O O . LYS A 1 80 ? -5.598 -9.260 4.106 1.00 84.56 80 LYS A O 1
ATOM 616 N N . SER A 1 81 ? -5.981 -7.184 3.364 1.00 86.94 81 SER A N 1
ATOM 617 C CA . SER A 1 81 ? -6.126 -7.546 1.954 1.00 86.94 81 SER A CA 1
ATOM 618 C C . SER A 1 81 ? -5.843 -6.346 1.057 1.00 86.94 81 SER A C 1
ATOM 620 O O . SER A 1 81 ? -5.976 -5.198 1.486 1.00 86.94 81 SER A O 1
ATOM 622 N N . ILE A 1 82 ? -5.444 -6.624 -0.183 1.00 91.38 82 ILE A N 1
ATOM 623 C CA . ILE A 1 82 ? -5.191 -5.620 -1.217 1.00 91.38 82 ILE A CA 1
ATOM 624 C C . ILE A 1 82 ? -5.819 -6.111 -2.511 1.00 91.3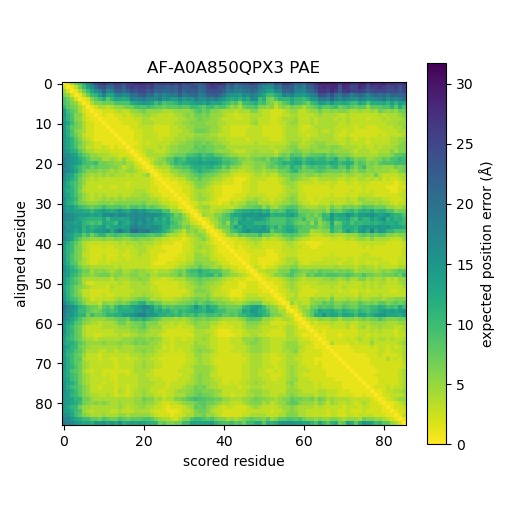8 82 ILE A C 1
ATOM 626 O O . ILE A 1 82 ? -5.614 -7.256 -2.911 1.00 91.38 82 ILE A O 1
ATOM 630 N N . THR A 1 83 ? -6.544 -5.228 -3.186 1.00 93.38 83 THR A N 1
ATOM 631 C CA . THR A 1 83 ? -7.066 -5.488 -4.528 1.00 93.38 83 THR A CA 1
ATOM 632 C C . THR A 1 83 ? -6.104 -4.928 -5.566 1.00 93.38 83 THR A C 1
ATOM 634 O O . THR A 1 83 ? -5.742 -3.754 -5.501 1.00 93.38 83 THR A O 1
ATOM 637 N N . PHE A 1 84 ? -5.695 -5.743 -6.534 1.00 90.31 84 PHE A N 1
ATOM 638 C CA . PHE A 1 84 ? -4.939 -5.271 -7.692 1.00 90.31 84 PHE A CA 1
ATOM 639 C C . PHE A 1 84 ? -5.914 -4.869 -8.791 1.00 90.31 84 PHE A C 1
ATOM 641 O O . PHE A 1 84 ? -6.703 -5.691 -9.249 1.00 90.31 84 PHE A O 1
ATOM 648 N N . ASN A 1 85 ? -5.850 -3.608 -9.212 1.00 86.44 85 ASN A N 1
ATOM 649 C CA . ASN A 1 85 ? -6.456 -3.202 -10.471 1.00 86.44 85 ASN A CA 1
ATOM 650 C C . ASN A 1 85 ? -5.489 -3.629 -11.579 1.00 86.44 85 ASN A C 1
ATOM 652 O O . ASN A 1 85 ? -4.327 -3.233 -11.537 1.00 86.44 85 ASN A O 1
ATOM 656 N N . LEU A 1 86 ? -5.931 -4.472 -12.506 1.00 76.06 86 LEU A N 1
ATOM 657 C CA . LEU A 1 86 ? -5.128 -4.925 -13.645 1.00 76.06 86 LEU A CA 1
ATOM 658 C C . LEU A 1 86 ? -5.450 -4.089 -14.883 1.00 76.06 86 LEU A C 1
ATOM 660 O O . LEU A 1 86 ? -6.645 -3.766 -15.066 1.00 76.06 86 LEU A O 1
#